Protein AF-A0A323TJA7-F1 (afdb_monomer_lite)

Secondary structure (DSSP, 8-state):
-HHHHHHHHHHHHHHHHHHHH-HHHHHH-HHHHHHHHHHHHHHHHHHHHTTT--HHHHHHHHHHHHHHHHHHHHHH-GGGHHHHHHHHHHHHHHHHHHHHHHH--

Structure (mmCIF, N/CA/C/O backbone):
data_AF-A0A323TJA7-F1
#
_entry.id   AF-A0A323TJA7-F1
#
loop_
_atom_site.group_PDB
_atom_site.id
_atom_site.type_symbol
_atom_site.label_atom_id
_atom_site.label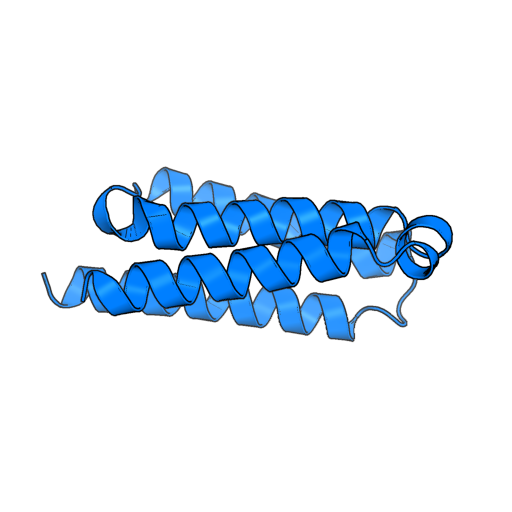_alt_id
_atom_site.label_comp_id
_atom_site.label_asym_id
_atom_site.label_entity_id
_atom_site.label_seq_id
_atom_site.pdbx_PDB_ins_code
_atom_site.Cartn_x
_atom_site.Cartn_y
_atom_site.Cartn_z
_atom_site.occupancy
_atom_site.B_iso_or_equiv
_atom_site.auth_seq_id
_atom_site.auth_comp_id
_atom_site.auth_asym_id
_atom_site.auth_atom_id
_atom_site.pdbx_PDB_model_num
ATOM 1 N N . MET A 1 1 ? -7.241 11.406 20.318 1.00 59.62 1 MET A N 1
ATOM 2 C CA . MET A 1 1 ? -7.707 10.266 19.504 1.00 59.62 1 MET A CA 1
ATOM 3 C C . MET A 1 1 ? -8.406 10.666 18.195 1.00 59.62 1 MET A C 1
ATOM 5 O O . MET A 1 1 ? -7.904 10.288 17.148 1.00 59.62 1 MET A O 1
ATOM 9 N N . GLU A 1 2 ? -9.508 11.440 18.173 1.00 68.12 2 GLU A N 1
ATOM 10 C CA . GLU A 1 2 ? -10.143 11.827 16.883 1.00 68.12 2 GLU A CA 1
ATOM 11 C C . GLU A 1 2 ? -9.315 12.819 16.048 1.00 68.12 2 GLU A C 1
ATOM 13 O O . GLU A 1 2 ? -9.176 12.634 14.842 1.00 68.12 2 GLU A O 1
ATOM 18 N N . LYS A 1 3 ? -8.707 13.837 16.673 1.00 73.56 3 LYS A N 1
ATOM 19 C CA . LYS A 1 3 ? -7.858 14.814 15.964 1.00 73.56 3 LYS A CA 1
ATOM 20 C C . LYS A 1 3 ? -6.629 14.164 15.309 1.00 73.56 3 LYS A C 1
ATOM 22 O O . LYS A 1 3 ? -6.317 14.470 14.167 1.00 73.56 3 LYS A O 1
ATOM 27 N N . GLU A 1 4 ? -5.972 13.230 15.998 1.00 74.00 4 GLU A N 1
ATOM 28 C CA . GLU A 1 4 ? -4.789 12.512 15.487 1.00 74.00 4 GLU A CA 1
ATOM 29 C C . GLU A 1 4 ? -5.129 11.623 14.285 1.00 74.00 4 GLU A C 1
ATOM 31 O O . GLU A 1 4 ? -4.367 11.569 13.323 1.00 74.00 4 GLU A O 1
ATOM 36 N N . LYS A 1 5 ? -6.306 10.981 14.301 1.00 72.44 5 LYS A N 1
ATOM 37 C CA . LYS A 1 5 ? -6.824 10.203 13.167 1.00 72.44 5 LYS A CA 1
ATOM 38 C C . LYS A 1 5 ? -6.986 11.078 11.923 1.00 72.44 5 LYS A C 1
ATOM 40 O O . LYS A 1 5 ? -6.517 10.702 10.854 1.00 72.44 5 LYS A O 1
ATOM 45 N N . TRP A 1 6 ? -7.604 12.251 12.058 1.00 74.19 6 TRP A N 1
ATOM 46 C CA . TRP A 1 6 ? -7.782 13.175 10.934 1.00 74.19 6 TRP A CA 1
ATOM 47 C C . TRP A 1 6 ? -6.461 13.745 10.416 1.00 74.19 6 TRP A C 1
ATOM 49 O O . TRP A 1 6 ? -6.302 13.884 9.207 1.00 74.19 6 TRP A O 1
ATOM 59 N N . ILE A 1 7 ? -5.491 13.997 11.301 1.00 77.31 7 ILE A N 1
ATOM 60 C CA . ILE A 1 7 ? -4.133 14.398 10.909 1.00 77.31 7 ILE A CA 1
ATOM 61 C C . ILE A 1 7 ? -3.460 13.286 10.092 1.00 77.31 7 ILE A C 1
ATOM 63 O O . ILE A 1 7 ? -2.923 13.559 9.022 1.00 77.31 7 ILE A O 1
ATOM 67 N N . MET A 1 8 ? -3.535 12.027 10.535 1.00 74.38 8 MET A N 1
ATOM 68 C CA . MET A 1 8 ? -2.966 10.897 9.788 1.00 74.38 8 MET A CA 1
ATOM 69 C C . MET A 1 8 ? -3.644 10.692 8.430 1.00 74.38 8 MET A C 1
ATOM 71 O O . MET A 1 8 ? -2.958 10.473 7.432 1.00 74.38 8 MET A O 1
ATOM 75 N N . VAL A 1 9 ? -4.973 10.816 8.365 1.00 77.81 9 VAL A N 1
ATOM 76 C CA . VAL A 1 9 ? -5.717 10.763 7.098 1.00 77.81 9 VAL A CA 1
ATOM 77 C C . VAL A 1 9 ? -5.269 11.890 6.167 1.00 77.81 9 VAL A C 1
ATOM 79 O O . VAL A 1 9 ? -4.967 11.615 5.010 1.00 77.81 9 VAL A O 1
ATOM 82 N N . ALA A 1 10 ? -5.145 13.124 6.662 1.00 73.62 10 ALA A N 1
ATOM 83 C CA . ALA A 1 10 ? -4.708 14.272 5.868 1.00 73.62 10 ALA A CA 1
ATOM 84 C C . ALA A 1 10 ? -3.275 14.111 5.330 1.00 73.62 10 ALA A C 1
ATOM 86 O O . ALA A 1 10 ? -3.036 14.364 4.151 1.00 73.62 10 ALA A O 1
ATOM 87 N N . ILE A 1 11 ? -2.339 13.632 6.158 1.00 77.94 11 ILE A N 1
ATOM 88 C CA . ILE A 1 11 ? -0.957 13.347 5.736 1.00 77.94 11 ILE A CA 1
ATOM 89 C C . ILE A 1 11 ? -0.944 12.256 4.662 1.00 77.94 11 ILE A C 1
ATOM 91 O O . ILE A 1 11 ? -0.301 12.413 3.625 1.00 77.94 11 ILE A O 1
ATOM 95 N N . THR A 1 12 ? -1.691 11.170 4.883 1.00 73.50 12 THR A N 1
ATOM 96 C CA . THR A 1 12 ? -1.768 10.057 3.929 1.00 73.50 12 THR A CA 1
ATOM 97 C C . THR A 1 12 ? -2.343 10.541 2.603 1.00 73.50 12 THR A C 1
ATOM 99 O O . THR A 1 12 ? -1.757 10.276 1.562 1.00 73.50 12 THR A O 1
ATOM 102 N N . MET A 1 13 ? -3.432 11.314 2.638 1.00 72.69 13 MET A N 1
ATOM 103 C CA . MET A 1 13 ? -4.093 11.897 1.469 1.00 72.69 13 MET A CA 1
ATOM 104 C C . MET A 1 13 ? -3.180 12.859 0.696 1.00 72.69 13 MET A C 1
ATOM 106 O O . MET A 1 13 ? -3.134 12.799 -0.531 1.00 72.69 13 MET A O 1
ATOM 110 N N . GLY A 1 14 ? -2.396 13.681 1.401 1.00 73.62 14 GLY A N 1
ATOM 111 C CA . GLY A 1 14 ? -1.375 14.540 0.798 1.00 73.62 14 GLY A CA 1
ATOM 112 C C . GLY A 1 14 ? -0.281 13.747 0.079 1.00 73.62 14 GLY A C 1
ATOM 113 O O . GLY A 1 14 ? 0.090 14.096 -1.039 1.00 73.62 14 GLY A O 1
ATOM 114 N N . LEU A 1 15 ? 0.173 12.634 0.665 1.00 71.19 15 LEU A N 1
ATOM 115 C CA . LEU A 1 15 ? 1.111 11.709 0.020 1.00 71.19 15 LEU A CA 1
ATOM 116 C C . LEU A 1 15 ? 0.508 11.054 -1.232 1.00 71.19 15 LEU A C 1
ATOM 118 O O . LEU A 1 15 ? 1.189 10.975 -2.249 1.00 71.19 15 LEU A O 1
ATOM 122 N N . VAL A 1 16 ? -0.767 10.641 -1.202 1.00 68.00 16 VAL A N 1
ATOM 123 C CA . VAL A 1 16 ? -1.447 10.080 -2.391 1.00 68.00 16 VAL A CA 1
ATOM 124 C C . VAL A 1 16 ? -1.509 11.097 -3.516 1.00 68.00 16 VAL A C 1
ATOM 126 O O . VAL A 1 16 ? -1.219 10.759 -4.656 1.00 68.00 16 VAL A O 1
ATOM 129 N N . LEU A 1 17 ? -1.891 12.336 -3.201 1.00 69.44 17 LEU A N 1
ATOM 130 C CA . LEU A 1 17 ? -1.990 13.410 -4.184 1.00 69.44 17 LEU A CA 1
ATOM 131 C C . LEU A 1 17 ? -0.616 13.733 -4.771 1.00 69.44 17 LEU A C 1
ATOM 133 O O . LEU A 1 17 ? -0.478 13.824 -5.984 1.00 69.44 17 LEU A O 1
ATOM 137 N N . TYR A 1 18 ? 0.414 13.837 -3.934 1.00 71.94 18 TYR A N 1
ATOM 138 C CA . TYR A 1 18 ? 1.776 14.054 -4.410 1.00 71.94 18 TYR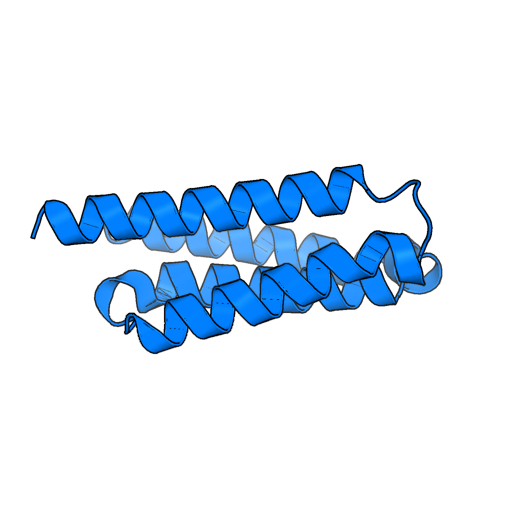 A CA 1
ATOM 139 C C . TYR A 1 18 ? 2.226 12.958 -5.386 1.00 71.94 18 TYR A C 1
ATOM 141 O O . TYR A 1 18 ? 2.733 13.263 -6.463 1.00 71.94 18 TYR A O 1
ATOM 149 N N . LEU A 1 19 ? 1.968 11.691 -5.050 1.00 67.19 19 LEU A N 1
ATOM 150 C CA . LEU A 1 19 ? 2.266 10.569 -5.937 1.00 67.19 19 LEU A CA 1
ATOM 151 C C . LEU A 1 19 ? 1.441 10.660 -7.228 1.00 67.19 19 LEU A C 1
ATOM 153 O O . LEU A 1 19 ? 2.031 10.634 -8.303 1.00 67.19 19 LEU A O 1
ATOM 157 N N . ALA A 1 20 ? 0.119 10.868 -7.128 1.00 63.84 20 ALA A N 1
ATOM 158 C CA . ALA A 1 20 ? -0.830 11.034 -8.241 1.00 63.84 20 ALA A CA 1
ATOM 159 C C . ALA A 1 20 ? -0.385 12.080 -9.275 1.00 63.84 20 ALA A C 1
ATOM 161 O O . ALA A 1 20 ? -0.529 11.858 -10.475 1.00 63.84 20 ALA A O 1
ATOM 162 N N . PHE A 1 21 ? 0.166 13.201 -8.808 1.00 65.50 21 PHE A N 1
ATOM 163 C CA . PHE A 1 21 ? 0.580 14.322 -9.651 1.00 65.50 21 PHE A CA 1
ATOM 164 C C . PHE A 1 21 ? 2.065 14.295 -10.048 1.00 65.50 21 PHE A C 1
ATOM 166 O O . PHE A 1 21 ? 2.505 15.174 -10.791 1.00 65.50 21 PHE A O 1
ATOM 173 N N . SER A 1 22 ? 2.836 13.284 -9.630 1.00 68.12 22 SER A N 1
ATOM 174 C CA . SER A 1 22 ? 4.204 13.069 -10.118 1.00 68.12 22 SER A CA 1
ATOM 175 C C . SER A 1 22 ? 4.184 12.492 -11.546 1.00 68.12 22 SER A C 1
ATOM 177 O O . SER A 1 22 ? 4.345 11.299 -11.791 1.00 68.12 22 SER A O 1
ATOM 179 N N . PHE A 1 23 ? 3.924 13.369 -12.518 1.00 56.53 23 PHE A N 1
ATOM 180 C CA . PHE A 1 23 ? 3.686 13.033 -13.930 1.00 56.53 23 PHE A CA 1
ATOM 181 C C . PHE A 1 23 ? 4.850 12.284 -14.609 1.00 56.53 23 PHE A C 1
ATOM 183 O O . PHE A 1 23 ? 4.643 11.562 -15.580 1.00 56.53 23 PHE A O 1
ATOM 190 N N . GLU A 1 24 ? 6.074 12.435 -14.102 1.00 60.91 24 GLU A N 1
ATOM 191 C CA . GLU A 1 24 ? 7.250 11.718 -14.615 1.00 60.91 24 GLU A CA 1
ATOM 192 C C . GLU A 1 24 ? 7.260 10.240 -14.201 1.00 60.91 24 GLU A C 1
ATOM 194 O O . GLU A 1 24 ? 7.588 9.369 -15.008 1.00 60.91 24 GLU A O 1
ATOM 199 N N . LEU A 1 25 ? 6.832 9.933 -12.972 1.00 62.16 25 LEU A N 1
ATOM 200 C CA . LEU A 1 25 ? 6.768 8.560 -12.466 1.00 62.16 25 LEU A CA 1
ATOM 201 C C . LEU A 1 25 ? 5.672 7.746 -13.159 1.00 62.16 25 LEU A C 1
ATOM 203 O O . LEU A 1 25 ? 5.864 6.557 -13.391 1.00 62.16 25 LEU A O 1
ATOM 207 N N . SER A 1 26 ? 4.551 8.369 -13.534 1.00 66.44 26 SER A N 1
ATOM 208 C CA . SER A 1 26 ? 3.430 7.660 -14.165 1.00 66.44 26 SER A CA 1
ATOM 209 C C . SER A 1 26 ? 3.740 7.160 -15.581 1.00 66.44 26 SER A C 1
ATOM 211 O O . SER A 1 26 ? 3.239 6.108 -15.973 1.00 66.44 26 SER A O 1
ATOM 213 N N . HIS A 1 27 ? 4.581 7.872 -16.338 1.00 77.12 27 HIS A N 1
ATOM 214 C CA . HIS A 1 27 ? 4.998 7.451 -17.678 1.00 77.12 27 HIS A CA 1
ATOM 215 C C . HIS A 1 27 ? 6.110 6.402 -17.657 1.00 77.12 27 HIS A C 1
ATOM 217 O O . HIS A 1 27 ? 6.123 5.515 -18.509 1.00 77.12 27 HIS A O 1
ATOM 223 N N . GLN A 1 28 ? 7.042 6.508 -16.707 1.00 84.44 28 GLN A N 1
ATOM 224 C CA . GLN A 1 28 ? 8.169 5.583 -16.603 1.00 84.44 28 GLN A CA 1
ATOM 225 C C . GLN A 1 28 ? 7.789 4.277 -15.888 1.00 84.44 28 GLN A C 1
ATOM 227 O O . GLN A 1 28 ? 8.313 3.222 -16.239 1.00 84.44 28 GLN A O 1
ATOM 232 N N . TYR A 1 29 ? 6.870 4.352 -14.918 1.00 87.50 29 TYR A N 1
ATOM 233 C CA . TYR A 1 29 ? 6.481 3.254 -14.032 1.00 87.50 29 TYR A CA 1
ATOM 234 C C . TYR A 1 29 ? 4.945 3.204 -13.810 1.00 87.50 29 TYR A C 1
ATOM 236 O O . TYR A 1 29 ? 4.446 3.472 -12.707 1.00 87.50 29 TYR A O 1
ATOM 244 N N . PRO A 1 30 ? 4.149 2.905 -14.857 1.00 88.69 30 PRO A N 1
ATOM 245 C CA . PRO A 1 30 ? 2.682 2.920 -14.793 1.00 88.69 30 PRO A CA 1
ATOM 246 C C . PRO A 1 30 ? 2.072 1.885 -13.825 1.00 88.69 30 PRO A C 1
ATOM 248 O O . PRO A 1 30 ? 1.013 2.125 -13.231 1.00 88.69 30 PRO A O 1
ATOM 251 N N . TYR A 1 31 ? 2.716 0.732 -13.639 1.00 90.06 31 TYR A N 1
ATOM 252 C CA . TYR A 1 31 ? 2.288 -0.300 -12.699 1.00 90.06 31 TYR A CA 1
ATOM 253 C C . TYR A 1 31 ? 2.576 0.119 -11.255 1.00 90.06 31 TYR A C 1
ATOM 255 O O . TYR A 1 31 ? 1.654 0.085 -10.440 1.00 90.06 31 TYR A O 1
ATOM 263 N N . LEU A 1 32 ? 3.788 0.598 -10.937 1.00 89.44 32 LEU A N 1
ATOM 264 C CA . LEU A 1 32 ? 4.103 1.187 -9.626 1.00 89.44 32 LEU A CA 1
ATOM 265 C C . LEU A 1 32 ? 3.085 2.262 -9.260 1.00 89.44 32 LEU A C 1
ATOM 267 O O . LEU A 1 32 ? 2.560 2.261 -8.149 1.00 89.44 32 LEU A O 1
ATOM 271 N N . MET A 1 33 ? 2.761 3.137 -10.207 1.00 87.81 33 MET A N 1
ATOM 272 C CA . MET A 1 33 ? 1.796 4.206 -10.004 1.00 87.81 33 MET A CA 1
ATOM 273 C C . MET A 1 33 ? 0.415 3.676 -9.594 1.00 87.81 33 MET A C 1
ATOM 275 O O . MET A 1 33 ? -0.180 4.128 -8.613 1.00 87.81 33 MET A O 1
ATOM 279 N N . THR A 1 34 ? -0.073 2.664 -10.309 1.00 88.88 34 THR A N 1
ATOM 280 C CA . THR A 1 34 ? -1.348 1.999 -10.013 1.00 88.88 34 THR A CA 1
ATOM 281 C C . THR A 1 34 ? -1.326 1.339 -8.633 1.00 88.88 34 THR A C 1
ATOM 283 O O . THR A 1 34 ? -2.261 1.500 -7.844 1.00 88.88 34 THR A O 1
ATOM 286 N N . VAL A 1 35 ? -0.242 0.625 -8.319 1.00 90.56 35 VAL A N 1
ATOM 287 C CA . VAL A 1 35 ? -0.053 -0.048 -7.030 1.00 90.56 35 VAL A CA 1
ATOM 288 C C . VAL A 1 35 ? -0.029 0.962 -5.886 1.00 90.56 35 VAL A C 1
ATOM 290 O O . VAL A 1 35 ? -0.710 0.750 -4.884 1.00 90.56 35 VAL A O 1
ATOM 293 N N . LEU A 1 36 ? 0.678 2.082 -6.042 1.00 87.62 36 LEU A N 1
ATOM 294 C CA . LEU A 1 36 ? 0.729 3.151 -5.048 1.00 87.62 36 LEU A CA 1
ATOM 295 C C . LEU A 1 36 ? -0.650 3.754 -4.799 1.00 87.62 36 LEU A C 1
ATOM 297 O O . LEU A 1 36 ? -1.035 3.890 -3.643 1.00 87.62 36 LEU A O 1
ATOM 301 N N . ILE A 1 37 ? -1.426 4.044 -5.846 1.00 86.12 37 ILE A N 1
ATOM 302 C CA . ILE A 1 37 ? -2.785 4.581 -5.701 1.00 86.12 37 ILE A CA 1
ATOM 303 C C . ILE A 1 37 ? -3.670 3.612 -4.905 1.00 86.12 37 ILE A C 1
ATOM 305 O O . ILE A 1 37 ? -4.281 4.011 -3.911 1.00 86.12 37 ILE A O 1
ATOM 309 N N . ILE A 1 38 ? -3.718 2.332 -5.291 1.00 89.56 38 ILE A N 1
ATOM 310 C CA . ILE A 1 38 ? -4.537 1.314 -4.606 1.00 89.56 38 ILE A CA 1
ATOM 311 C C . ILE A 1 38 ? -4.097 1.149 -3.145 1.00 89.56 38 ILE A C 1
ATOM 313 O O . ILE A 1 38 ? -4.934 1.081 -2.235 1.00 89.56 38 ILE A O 1
ATOM 317 N N . PHE A 1 39 ? -2.787 1.125 -2.912 1.00 89.81 39 PHE A N 1
ATOM 318 C CA . PHE A 1 39 ? -2.195 1.000 -1.588 1.00 89.81 39 PHE A CA 1
ATOM 319 C C . PHE A 1 39 ? -2.555 2.167 -0.679 1.00 89.81 39 PHE A C 1
ATOM 321 O O . PHE A 1 39 ? -3.031 1.992 0.444 1.00 89.81 39 PHE A O 1
ATOM 328 N N . SER A 1 40 ? -2.399 3.371 -1.203 1.00 86.06 40 SER A N 1
ATOM 329 C CA . SER A 1 40 ? -2.764 4.617 -0.563 1.00 86.06 40 SER A CA 1
ATOM 330 C C . SER A 1 40 ? -4.251 4.687 -0.204 1.00 86.06 40 SER A C 1
ATOM 332 O O . SER A 1 40 ? -4.591 5.018 0.932 1.00 86.06 40 SER A O 1
ATOM 334 N N . PHE A 1 41 ? -5.151 4.318 -1.122 1.00 85.25 41 PHE A N 1
ATOM 335 C CA . PHE A 1 41 ? -6.587 4.242 -0.831 1.00 85.25 41 PHE A CA 1
ATOM 336 C C . PHE A 1 41 ? -6.906 3.208 0.253 1.00 85.25 41 PHE A C 1
ATOM 338 O O . PHE A 1 41 ? -7.738 3.464 1.130 1.00 85.25 41 PHE A O 1
ATOM 345 N N . SER A 1 42 ? -6.225 2.061 0.229 1.00 88.00 42 SER A N 1
ATOM 346 C CA . SER A 1 42 ? -6.365 1.021 1.252 1.00 88.00 42 SER A CA 1
ATOM 347 C C . SER A 1 42 ? -5.929 1.526 2.632 1.00 88.00 42 SER A C 1
ATOM 349 O O . SER A 1 42 ? -6.628 1.295 3.617 1.00 88.00 42 SER A O 1
ATOM 351 N N . LEU A 1 43 ? -4.824 2.274 2.701 1.00 85.56 43 LEU A N 1
ATOM 352 C CA . LEU A 1 43 ? -4.317 2.919 3.916 1.00 85.56 43 LEU A CA 1
ATOM 353 C C . LEU A 1 43 ? -5.275 3.980 4.469 1.00 85.56 43 LEU A C 1
ATOM 355 O O . LEU A 1 43 ? -5.573 3.978 5.663 1.00 85.56 43 LEU A O 1
ATOM 359 N N . ILE A 1 44 ? -5.791 4.866 3.613 1.00 85.12 44 ILE A N 1
ATOM 360 C CA . ILE A 1 44 ? -6.776 5.880 4.019 1.00 85.12 44 ILE A CA 1
ATOM 361 C C . ILE A 1 44 ? -8.019 5.197 4.583 1.00 85.12 44 ILE A C 1
ATOM 363 O O . ILE A 1 44 ? -8.474 5.549 5.670 1.00 85.12 44 ILE A O 1
ATOM 367 N N . SER A 1 45 ? -8.534 4.192 3.872 1.00 83.94 45 SER A N 1
ATOM 368 C CA . SER A 1 45 ? -9.697 3.417 4.309 1.00 83.94 45 SER A CA 1
ATOM 369 C C . SER A 1 45 ? -9.429 2.728 5.645 1.00 83.94 45 SER A C 1
ATOM 371 O O . SER A 1 45 ? -10.280 2.749 6.533 1.00 83.94 45 SER A O 1
ATOM 373 N N . PHE A 1 46 ? -8.223 2.182 5.828 1.00 85.56 46 PHE A N 1
ATOM 374 C CA . PHE A 1 46 ? -7.803 1.593 7.091 1.00 85.56 46 PHE A CA 1
ATOM 375 C C . PHE A 1 46 ? -7.883 2.599 8.243 1.00 85.56 46 PHE A C 1
ATOM 377 O O . PHE A 1 46 ? -8.578 2.338 9.221 1.00 85.56 46 PHE A O 1
ATOM 384 N N . PHE A 1 47 ? -7.238 3.762 8.131 1.00 83.62 47 PHE A N 1
ATOM 385 C CA . PHE A 1 47 ? -7.269 4.763 9.199 1.00 83.62 47 PHE A CA 1
ATOM 386 C C . PHE A 1 47 ? -8.669 5.339 9.423 1.00 83.62 47 PHE A C 1
ATOM 388 O O . PHE A 1 47 ? -9.077 5.523 10.570 1.00 83.62 47 PHE A O 1
ATOM 395 N N . ALA A 1 48 ? -9.429 5.583 8.352 1.00 83.31 48 ALA A N 1
ATOM 396 C CA . ALA A 1 48 ? -10.785 6.115 8.422 1.00 83.31 48 ALA A CA 1
ATOM 397 C C . ALA A 1 48 ? -11.749 5.161 9.145 1.00 83.31 48 ALA A C 1
ATOM 399 O O . ALA A 1 48 ? -12.557 5.621 9.953 1.00 83.31 48 ALA A O 1
ATOM 400 N N . PHE A 1 49 ? -11.619 3.850 8.938 1.00 83.25 49 PHE A N 1
ATOM 401 C CA . PHE A 1 49 ? -12.574 2.852 9.431 1.00 83.25 49 PHE A CA 1
ATOM 402 C C . PHE A 1 49 ? -11.965 1.833 10.403 1.00 83.25 49 PHE A C 1
ATOM 404 O O . PHE A 1 49 ? -12.576 0.805 10.673 1.00 83.25 49 PHE A O 1
ATOM 411 N N . MET A 1 50 ? -10.794 2.102 10.996 1.00 79.44 50 MET A N 1
ATOM 412 C CA . MET A 1 50 ? -10.055 1.130 11.827 1.00 79.44 50 MET A CA 1
ATOM 413 C C . MET A 1 50 ? -10.878 0.453 12.938 1.00 79.44 50 MET A C 1
ATOM 415 O O . MET A 1 50 ? -10.600 -0.690 13.292 1.00 79.44 50 MET A O 1
ATOM 419 N N . ARG A 1 51 ? -11.895 1.137 13.480 1.00 78.00 51 ARG A N 1
ATOM 420 C CA . ARG A 1 51 ? -12.798 0.607 14.518 1.00 78.00 51 ARG A CA 1
ATOM 421 C C . ARG A 1 51 ? -13.860 -0.354 13.978 1.00 78.00 51 ARG A C 1
ATOM 423 O O . ARG A 1 51 ? -14.307 -1.231 14.705 1.00 78.00 51 ARG A O 1
ATOM 430 N N . GLU A 1 52 ? -14.244 -0.194 12.719 1.00 81.56 52 GLU A N 1
ATOM 431 C CA . GLU A 1 52 ? -15.343 -0.911 12.060 1.00 81.56 52 GLU A CA 1
ATOM 432 C C . GLU A 1 52 ? -14.828 -2.019 11.124 1.00 81.56 52 GLU A C 1
ATOM 434 O O . GLU A 1 52 ? -15.596 -2.834 10.611 1.00 81.56 52 GLU A O 1
ATOM 439 N N . ILE A 1 53 ? -13.509 -2.093 10.912 1.00 80.50 53 ILE A N 1
ATOM 440 C CA . ILE A 1 53 ? -12.894 -3.062 10.006 1.00 80.50 53 ILE A CA 1
ATOM 441 C C . ILE A 1 53 ? -12.985 -4.493 10.554 1.00 80.50 53 ILE A C 1
ATOM 443 O O . ILE A 1 53 ? -12.395 -4.882 11.575 1.00 80.50 53 ILE A O 1
ATOM 447 N N . SER A 1 54 ? -13.687 -5.331 9.789 1.00 85.00 54 SER A N 1
ATOM 448 C CA . SER A 1 54 ? -13.755 -6.769 10.027 1.00 85.00 54 SER A CA 1
ATOM 449 C C . SER A 1 54 ? -12.401 -7.443 9.770 1.00 85.00 54 SER A C 1
ATOM 451 O O . SER A 1 54 ? -11.599 -7.006 8.941 1.00 85.00 54 SER A O 1
ATOM 453 N N . ARG A 1 55 ? -12.145 -8.572 10.451 1.00 82.81 55 ARG A N 1
ATOM 454 C CA . ARG A 1 55 ? -10.938 -9.387 10.196 1.00 82.81 55 ARG A CA 1
ATOM 455 C C . ARG A 1 55 ? -10.864 -9.855 8.735 1.00 82.81 55 ARG A C 1
ATOM 457 O O . ARG A 1 55 ? -9.774 -9.919 8.181 1.00 82.81 55 ARG A O 1
ATOM 464 N N . SER A 1 56 ? -12.012 -10.140 8.110 1.00 87.12 56 SER A N 1
ATOM 465 C CA . SER A 1 56 ? -12.074 -10.562 6.704 1.00 87.12 56 SER A CA 1
ATOM 466 C C . SER A 1 56 ? -11.642 -9.447 5.752 1.00 87.12 56 SER A C 1
ATOM 468 O O . SER A 1 56 ? -10.864 -9.708 4.838 1.00 87.12 56 SER A O 1
ATOM 470 N N . TRP A 1 57 ? -12.089 -8.207 5.985 1.00 88.19 57 TRP A N 1
ATOM 471 C CA . TRP A 1 57 ? -11.660 -7.062 5.179 1.00 88.19 57 TRP A CA 1
ATOM 472 C C . TRP A 1 57 ? -10.150 -6.846 5.290 1.00 88.19 57 TRP A C 1
ATOM 474 O O . TRP A 1 57 ? -9.482 -6.706 4.272 1.00 88.19 57 TRP A O 1
ATOM 484 N N . LEU A 1 58 ? -9.601 -6.921 6.508 1.00 86.88 58 LEU A N 1
ATOM 485 C CA . LEU A 1 58 ? -8.163 -6.770 6.733 1.00 86.88 58 LEU A CA 1
ATOM 486 C C . LEU A 1 58 ? -7.342 -7.846 6.013 1.00 86.88 58 LEU A C 1
ATOM 488 O O . LEU A 1 58 ? -6.365 -7.519 5.349 1.00 86.88 58 LEU A O 1
ATOM 492 N N . LEU A 1 59 ? -7.754 -9.115 6.100 1.00 88.88 59 LEU A N 1
ATOM 493 C CA . LEU A 1 59 ? -7.060 -10.216 5.429 1.00 88.88 59 LEU A CA 1
ATOM 494 C C . LEU A 1 59 ? -7.101 -10.055 3.903 1.00 88.88 59 LEU A C 1
ATOM 496 O O . LEU A 1 59 ? -6.075 -10.176 3.240 1.00 88.88 59 LEU A O 1
ATOM 500 N N . LYS A 1 60 ? -8.275 -9.736 3.343 1.00 90.38 60 LYS A N 1
ATOM 501 C CA . LYS A 1 60 ? -8.436 -9.501 1.901 1.00 90.38 60 LYS A CA 1
ATOM 502 C C . LYS A 1 60 ? -7.602 -8.306 1.441 1.00 90.38 60 LYS A C 1
ATOM 504 O O . LYS A 1 60 ? -6.892 -8.417 0.448 1.00 90.38 60 LYS A O 1
ATOM 509 N N . GLY A 1 61 ? -7.639 -7.199 2.183 1.00 89.88 61 GLY A N 1
ATOM 510 C CA . GLY A 1 61 ? -6.841 -6.008 1.904 1.00 89.88 61 GLY A CA 1
ATOM 511 C C . GLY A 1 61 ? -5.341 -6.294 1.955 1.00 89.88 61 GLY A C 1
ATOM 512 O O . GLY A 1 61 ? -4.618 -5.876 1.056 1.00 89.88 61 GLY A O 1
ATOM 513 N N . PHE A 1 62 ? -4.883 -7.059 2.948 1.00 91.38 62 PHE A N 1
ATOM 514 C CA . PHE A 1 62 ? -3.488 -7.480 3.060 1.00 91.38 62 PHE A CA 1
ATOM 515 C C . PHE A 1 62 ? -3.059 -8.345 1.872 1.00 91.38 62 PHE A C 1
ATOM 517 O O . PHE A 1 62 ? -2.025 -8.074 1.272 1.00 91.38 62 PHE A O 1
ATOM 524 N N . ILE A 1 63 ? -3.860 -9.348 1.496 1.00 94.12 63 ILE A N 1
ATOM 525 C CA . ILE A 1 63 ? -3.556 -10.232 0.362 1.00 94.12 63 ILE A CA 1
ATOM 526 C C . ILE A 1 63 ? -3.491 -9.430 -0.939 1.00 94.12 63 ILE A C 1
ATOM 528 O O . ILE A 1 63 ? -2.516 -9.550 -1.671 1.00 94.12 63 ILE A O 1
ATOM 532 N N . VAL A 1 64 ? -4.489 -8.586 -1.218 1.00 94.69 64 VAL A N 1
ATOM 533 C CA . VAL A 1 64 ? -4.533 -7.796 -2.458 1.00 94.69 64 VAL A CA 1
ATOM 534 C C . VAL A 1 64 ? -3.339 -6.847 -2.542 1.00 94.69 64 VAL A C 1
ATOM 536 O O . VAL A 1 64 ? -2.604 -6.881 -3.524 1.00 94.69 64 VAL A O 1
ATOM 539 N N . ASN A 1 65 ? -3.096 -6.044 -1.503 1.00 93.88 65 ASN A N 1
ATOM 540 C CA . ASN A 1 65 ? -1.976 -5.101 -1.499 1.00 93.88 65 ASN A CA 1
ATOM 541 C C . ASN A 1 65 ? -0.615 -5.813 -1.496 1.00 93.88 65 ASN A C 1
ATOM 543 O O . ASN A 1 65 ? 0.313 -5.359 -2.159 1.00 93.88 65 ASN A O 1
ATOM 547 N N . GLY A 1 66 ? -0.501 -6.941 -0.793 1.00 94.38 66 GLY A N 1
ATOM 548 C CA . GLY A 1 66 ? 0.714 -7.749 -0.751 1.00 94.38 66 GLY A CA 1
ATOM 549 C C . GLY A 1 66 ? 1.049 -8.362 -2.109 1.00 94.38 66 GLY A C 1
ATOM 550 O O . GLY A 1 66 ? 2.185 -8.248 -2.556 1.00 94.38 66 GLY A O 1
ATOM 551 N N . VAL A 1 67 ? 0.064 -8.948 -2.797 1.00 96.56 67 VAL A N 1
ATOM 552 C CA . VAL A 1 67 ? 0.245 -9.502 -4.149 1.00 96.56 67 VAL A CA 1
ATOM 553 C C . VAL A 1 67 ? 0.619 -8.400 -5.137 1.00 96.56 67 VAL A C 1
ATOM 555 O O . VAL A 1 67 ? 1.588 -8.551 -5.876 1.00 96.56 67 VAL A O 1
ATOM 558 N N . LEU A 1 68 ? -0.095 -7.270 -5.120 1.00 95.00 68 LEU A N 1
ATOM 559 C CA . LEU A 1 68 ? 0.197 -6.137 -6.000 1.00 95.00 68 LEU A CA 1
ATOM 560 C C . LEU A 1 68 ? 1.626 -5.614 -5.813 1.00 95.00 68 LEU A C 1
ATOM 562 O O . LEU A 1 68 ? 2.325 -5.406 -6.806 1.00 95.00 68 LEU A O 1
ATOM 566 N N . ALA A 1 69 ? 2.070 -5.466 -4.561 1.00 93.94 69 ALA A N 1
ATOM 567 C CA . ALA A 1 69 ? 3.436 -5.070 -4.238 1.00 93.94 69 ALA A CA 1
ATOM 568 C C . ALA A 1 69 ? 4.459 -6.123 -4.693 1.00 93.94 69 ALA A C 1
ATOM 570 O O . ALA A 1 69 ? 5.445 -5.772 -5.328 1.00 93.94 69 ALA A O 1
ATOM 571 N N . MET A 1 70 ? 4.227 -7.415 -4.431 1.00 95.44 70 MET A N 1
ATOM 572 C CA . MET A 1 70 ? 5.154 -8.486 -4.830 1.00 95.44 70 MET A CA 1
ATOM 573 C C . MET A 1 70 ? 5.354 -8.581 -6.342 1.00 95.44 70 MET A C 1
ATOM 575 O O . MET A 1 70 ? 6.433 -8.962 -6.783 1.00 95.44 70 MET A O 1
ATOM 579 N N . LEU A 1 71 ? 4.336 -8.240 -7.131 1.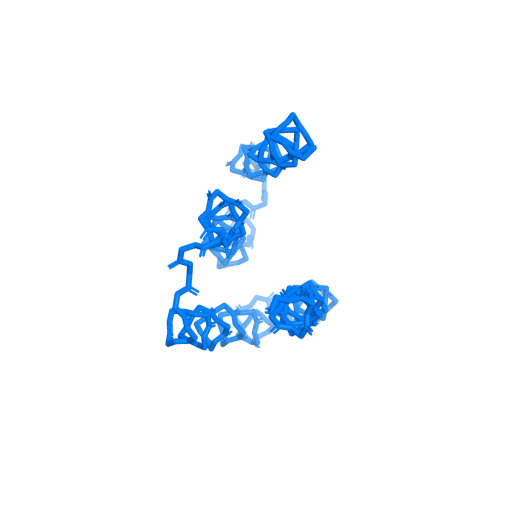00 95.56 71 LEU A N 1
ATOM 580 C CA . LEU A 1 71 ? 4.389 -8.271 -8.594 1.00 95.56 71 LEU A CA 1
ATOM 581 C C . LEU A 1 71 ? 5.181 -7.104 -9.205 1.00 95.56 71 LEU A C 1
ATOM 583 O O . LEU A 1 71 ? 5.604 -7.175 -10.355 1.00 95.56 71 LEU A O 1
ATOM 587 N N . LEU A 1 72 ? 5.425 -6.045 -8.441 1.00 93.31 72 LEU A N 1
ATOM 588 C CA . LEU A 1 72 ? 6.069 -4.815 -8.896 1.00 93.31 72 LEU A CA 1
ATOM 589 C C . LEU A 1 72 ? 7.469 -5.023 -9.516 1.00 93.31 72 LEU A C 1
ATOM 591 O O . LEU A 1 72 ? 7.672 -4.583 -10.648 1.00 93.31 72 LEU A O 1
ATOM 595 N N . PRO A 1 73 ? 8.412 -5.759 -8.890 1.00 93.25 73 PRO A N 1
ATOM 596 C CA . PRO A 1 73 ? 9.718 -6.026 -9.493 1.00 93.25 73 PRO A CA 1
ATOM 597 C C . PRO A 1 73 ? 9.643 -6.933 -10.728 1.00 93.25 73 PRO A C 1
ATOM 599 O O . PRO A 1 73 ? 10.560 -6.910 -11.548 1.00 93.25 73 PRO A O 1
ATOM 602 N N . PHE A 1 74 ? 8.570 -7.717 -10.882 1.00 94.81 74 PHE A N 1
ATOM 603 C CA . PHE A 1 74 ? 8.370 -8.563 -12.060 1.00 94.81 74 PHE A CA 1
ATOM 604 C C . PHE A 1 74 ? 7.908 -7.756 -13.276 1.00 94.81 74 PHE A C 1
ATOM 606 O O . PHE A 1 74 ? 8.333 -8.056 -14.388 1.00 94.81 74 PHE A O 1
ATOM 613 N N . PHE A 1 75 ? 7.063 -6.738 -13.076 1.00 93.06 75 PHE A N 1
ATOM 614 C CA . PHE A 1 75 ? 6.550 -5.906 -14.169 1.00 93.06 75 PHE A CA 1
ATOM 615 C C . PHE A 1 75 ? 7.476 -4.746 -14.540 1.00 93.06 75 PHE A C 1
ATOM 617 O O . PHE A 1 75 ? 7.574 -4.408 -15.716 1.00 93.06 75 PHE A O 1
ATOM 624 N N . GLU A 1 76 ? 8.162 -4.146 -13.567 1.00 92.19 76 GLU A N 1
ATOM 625 C CA . GLU A 1 76 ? 8.910 -2.895 -13.773 1.00 92.19 76 GLU A CA 1
ATOM 626 C C . GLU A 1 76 ? 10.396 -2.983 -13.406 1.00 92.19 76 GLU A C 1
ATOM 628 O O . GLU A 1 76 ? 11.133 -1.998 -13.462 1.00 92.19 76 GLU A O 1
ATOM 633 N N . GLY A 1 77 ? 10.861 -4.194 -13.096 1.00 91.62 77 GLY A N 1
ATOM 634 C CA . GLY A 1 77 ? 12.268 -4.516 -12.920 1.00 91.62 77 GLY A CA 1
ATOM 635 C C . GLY A 1 77 ? 12.717 -4.598 -11.463 1.00 91.62 77 GLY A C 1
ATOM 636 O O . GLY A 1 77 ? 12.208 -3.937 -10.555 1.00 91.62 77 GLY A O 1
ATOM 637 N N . MET A 1 78 ? 13.761 -5.401 -11.245 1.00 93.06 78 MET A N 1
ATOM 638 C CA . MET A 1 78 ? 14.300 -5.712 -9.913 1.00 93.06 78 MET A CA 1
ATOM 639 C C . MET A 1 78 ? 14.831 -4.484 -9.156 1.00 93.06 78 MET A C 1
ATOM 641 O O . MET A 1 78 ? 14.971 -4.531 -7.935 1.00 93.06 78 MET A O 1
ATOM 645 N N . GLY A 1 79 ? 15.075 -3.366 -9.847 1.00 88.94 79 GLY A N 1
ATOM 646 C CA . GLY A 1 79 ? 15.451 -2.093 -9.229 1.00 88.94 79 GLY A CA 1
ATOM 647 C C . GLY A 1 79 ? 14.395 -1.528 -8.272 1.00 88.94 79 GLY A C 1
ATOM 648 O O . GLY A 1 79 ? 14.742 -0.729 -7.410 1.00 88.94 79 GLY A O 1
ATOM 649 N N . LEU A 1 80 ? 1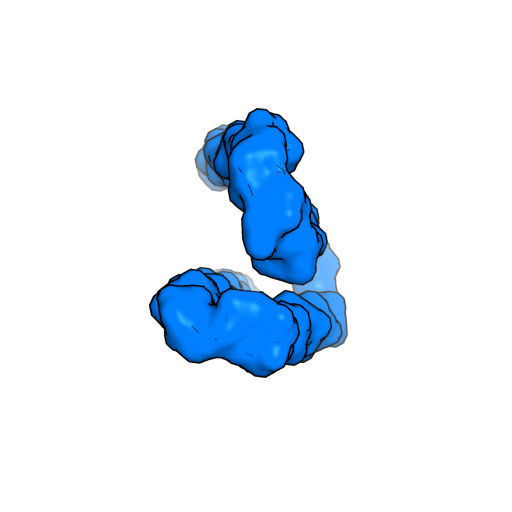3.136 -1.970 -8.360 1.00 89.06 80 LEU A N 1
ATOM 650 C CA . LEU A 1 80 ? 12.037 -1.534 -7.488 1.00 89.06 80 LEU A CA 1
ATOM 651 C C . LEU A 1 80 ? 11.748 -2.501 -6.326 1.00 89.06 80 LEU A C 1
ATOM 653 O O . LEU A 1 80 ? 10.766 -2.346 -5.594 1.00 89.06 80 LEU A O 1
ATOM 657 N N . LEU A 1 81 ? 12.614 -3.496 -6.107 1.00 90.69 81 LEU A N 1
ATOM 658 C CA . LEU A 1 81 ? 12.470 -4.460 -5.012 1.00 90.69 81 LEU A CA 1
ATOM 659 C C . LEU A 1 81 ? 12.461 -3.762 -3.638 1.00 90.69 81 LEU A C 1
ATOM 661 O O . LEU A 1 81 ? 11.722 -4.165 -2.743 1.00 90.69 81 LEU A O 1
ATOM 665 N N . TRP A 1 82 ? 13.196 -2.657 -3.482 1.00 87.25 82 TRP A N 1
ATOM 666 C CA . TRP A 1 82 ? 13.165 -1.848 -2.258 1.00 87.25 82 TRP A CA 1
ATOM 667 C C . TRP A 1 82 ? 11.796 -1.201 -2.002 1.00 87.25 82 TRP A C 1
ATOM 669 O O . TRP A 1 82 ? 11.351 -1.180 -0.856 1.00 87.25 82 TRP A O 1
ATOM 679 N N . VAL A 1 83 ? 11.090 -0.747 -3.048 1.00 87.31 83 VAL A N 1
ATOM 680 C CA . VAL A 1 83 ? 9.726 -0.201 -2.924 1.00 87.31 83 VAL A CA 1
ATOM 681 C C . VAL A 1 83 ? 8.781 -1.291 -2.436 1.00 87.31 83 VAL A C 1
ATOM 683 O O . VAL A 1 83 ? 7.995 -1.082 -1.515 1.00 87.31 83 VAL A O 1
ATOM 686 N N . THR A 1 84 ? 8.921 -2.490 -2.998 1.00 91.94 84 THR A N 1
ATOM 687 C CA . THR A 1 84 ? 8.145 -3.667 -2.593 1.00 91.94 84 THR A CA 1
ATOM 688 C C . THR A 1 84 ? 8.374 -4.006 -1.124 1.00 91.94 84 THR A C 1
ATOM 690 O O . THR A 1 84 ? 7.414 -4.183 -0.375 1.00 91.94 84 THR A O 1
ATOM 693 N N . MET A 1 85 ? 9.636 -4.037 -0.682 1.00 91.62 85 MET A N 1
ATOM 694 C CA . MET A 1 85 ? 9.981 -4.277 0.722 1.00 91.62 85 MET A CA 1
ATOM 695 C C . MET A 1 85 ? 9.384 -3.210 1.645 1.00 91.62 85 MET A C 1
ATOM 697 O O . MET A 1 85 ? 8.831 -3.554 2.689 1.00 91.62 85 MET A O 1
ATOM 701 N N . LEU A 1 86 ? 9.430 -1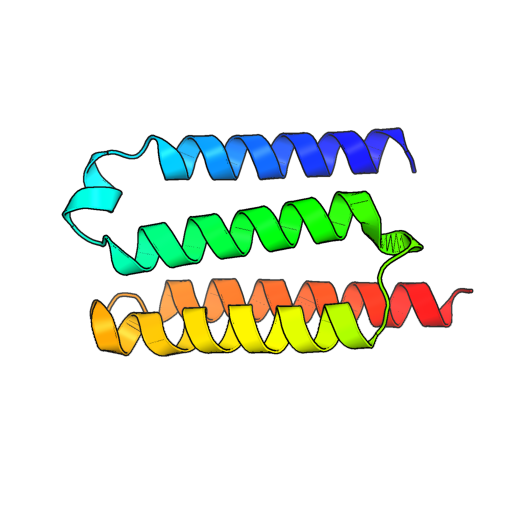.934 1.248 1.00 89.25 86 LEU A N 1
ATOM 702 C CA . LEU A 1 86 ? 8.833 -0.838 2.010 1.00 89.25 86 LEU A CA 1
ATOM 703 C C . LEU A 1 86 ? 7.311 -1.003 2.147 1.00 89.25 86 LEU A C 1
ATOM 705 O O . LEU A 1 86 ? 6.776 -0.904 3.251 1.00 89.25 86 LEU A O 1
ATOM 709 N N . MET A 1 87 ? 6.611 -1.303 1.052 1.00 89.94 87 MET A N 1
ATOM 710 C CA . MET A 1 87 ? 5.159 -1.515 1.065 1.00 89.94 87 MET A CA 1
ATOM 711 C C . MET A 1 87 ? 4.758 -2.707 1.943 1.00 89.94 87 MET A C 1
ATOM 713 O O . MET A 1 87 ? 3.824 -2.605 2.741 1.00 89.94 87 MET A O 1
ATOM 717 N N . LEU A 1 88 ? 5.488 -3.823 1.857 1.00 92.62 88 LEU A N 1
ATOM 718 C CA . LEU A 1 88 ? 5.255 -5.003 2.695 1.00 92.62 88 LEU A CA 1
ATOM 719 C C . LEU A 1 88 ? 5.549 -4.733 4.179 1.00 92.62 88 LEU A C 1
ATOM 721 O O . LEU A 1 88 ? 4.818 -5.217 5.048 1.00 92.62 88 LEU A O 1
ATOM 725 N N . ALA A 1 89 ? 6.571 -3.928 4.487 1.00 90.44 89 ALA A N 1
ATOM 726 C CA . ALA A 1 89 ? 6.857 -3.497 5.853 1.00 90.44 89 ALA A CA 1
ATOM 727 C C . ALA A 1 89 ? 5.698 -2.665 6.425 1.00 90.44 89 ALA A C 1
ATOM 729 O O . ALA A 1 89 ? 5.235 -2.937 7.533 1.00 90.44 89 ALA A O 1
ATOM 730 N N . ILE A 1 90 ? 5.160 -1.719 5.647 1.00 89.56 90 ILE A N 1
ATOM 731 C CA . ILE A 1 90 ? 3.991 -0.922 6.045 1.00 89.56 90 ILE A CA 1
ATOM 732 C C . ILE A 1 90 ? 2.772 -1.826 6.291 1.00 89.56 90 ILE A C 1
ATOM 734 O O . ILE A 1 90 ? 2.119 -1.693 7.326 1.00 89.56 90 ILE A O 1
ATOM 738 N N . LEU A 1 91 ? 2.485 -2.793 5.409 1.00 91.19 91 LEU A N 1
ATOM 739 C CA . LEU A 1 91 ? 1.389 -3.755 5.622 1.00 91.19 91 LEU A CA 1
ATOM 740 C C . LEU A 1 91 ? 1.562 -4.567 6.905 1.00 91.19 91 LEU A C 1
ATOM 742 O O . LEU A 1 91 ? 0.593 -4.802 7.629 1.00 91.19 91 LEU A O 1
ATOM 746 N N . SER A 1 92 ? 2.793 -4.977 7.200 1.00 90.56 92 SER A N 1
ATOM 747 C CA . SER A 1 92 ? 3.119 -5.734 8.410 1.00 90.56 92 SER A CA 1
ATOM 748 C C . SER A 1 92 ? 2.894 -4.895 9.671 1.00 90.56 92 SER A C 1
ATOM 750 O O . SER A 1 92 ? 2.327 -5.386 10.649 1.00 90.56 92 SER A O 1
ATOM 752 N N . LEU A 1 93 ? 3.254 -3.606 9.635 1.00 88.94 93 LEU A N 1
ATOM 753 C CA . LEU A 1 93 ? 2.991 -2.662 10.724 1.00 88.94 93 LEU A CA 1
ATOM 754 C C . LEU A 1 93 ? 1.492 -2.436 10.945 1.00 88.94 93 LEU A C 1
ATOM 756 O O . LEU A 1 93 ? 1.050 -2.427 12.091 1.00 88.94 93 LEU A O 1
ATOM 760 N N . ILE A 1 94 ? 0.696 -2.316 9.876 1.00 88.31 94 ILE A N 1
ATOM 761 C CA . ILE A 1 94 ? -0.771 -2.216 9.977 1.00 88.31 94 ILE A CA 1
ATOM 762 C C . ILE A 1 94 ? -1.342 -3.457 10.667 1.00 88.31 94 ILE A C 1
ATOM 764 O O . ILE A 1 94 ? -2.165 -3.345 11.577 1.00 88.31 94 ILE A O 1
ATOM 768 N N . LEU A 1 95 ? -0.896 -4.647 10.257 1.00 87.38 95 LEU A N 1
ATOM 769 C CA . LEU A 1 95 ? -1.369 -5.906 10.823 1.00 87.38 95 LEU A CA 1
ATOM 770 C C . LEU A 1 95 ? -1.019 -6.015 12.317 1.00 87.38 95 LEU A C 1
ATOM 772 O O . LEU A 1 95 ? -1.874 -6.385 13.124 1.00 87.38 95 LEU A O 1
ATOM 776 N N . CYS A 1 96 ? 0.197 -5.607 12.691 1.00 86.12 96 CYS A N 1
ATOM 777 C CA . CYS A 1 96 ? 0.642 -5.507 14.080 1.00 86.12 96 CYS A CA 1
ATOM 778 C C . CYS A 1 96 ? -0.205 -4.508 14.887 1.00 86.12 96 CYS A C 1
ATOM 780 O O . CYS A 1 96 ? -0.706 -4.845 15.960 1.00 86.12 96 CYS A O 1
ATOM 782 N N . ALA A 1 97 ? -0.449 -3.310 14.349 1.00 83.75 97 ALA A N 1
ATOM 783 C CA . ALA A 1 97 ? -1.262 -2.288 15.002 1.00 83.75 97 ALA A CA 1
ATOM 784 C C . ALA A 1 97 ? -2.684 -2.791 15.293 1.00 83.75 97 ALA A C 1
ATOM 786 O O . ALA A 1 97 ? -3.199 -2.594 16.393 1.00 83.75 97 ALA A O 1
ATOM 787 N N . VAL A 1 98 ? -3.312 -3.498 14.347 1.00 84.31 98 VAL A N 1
ATOM 788 C CA . VAL A 1 98 ? -4.638 -4.096 14.569 1.00 84.31 98 VAL A CA 1
ATOM 789 C C . VAL A 1 98 ? -4.609 -5.191 15.621 1.00 84.31 98 VAL A C 1
ATOM 791 O O . VAL A 1 98 ? -5.544 -5.279 16.418 1.00 84.31 98 VAL A O 1
ATOM 794 N N . TYR A 1 99 ? -3.573 -6.028 15.626 1.00 83.50 99 TYR A N 1
ATOM 795 C CA . TYR A 1 99 ? -3.428 -7.069 16.635 1.00 83.50 99 TYR A CA 1
ATOM 796 C C . TYR A 1 99 ? -3.356 -6.463 18.042 1.00 83.50 99 TYR A C 1
ATOM 798 O O . TYR A 1 99 ? -4.128 -6.856 18.915 1.00 83.50 99 TYR A O 1
ATOM 806 N N . LEU A 1 100 ? -2.525 -5.431 18.227 1.00 82.75 100 LEU A N 1
ATOM 807 C CA . LEU A 1 100 ? -2.395 -4.714 19.496 1.00 82.75 100 LEU A CA 1
ATOM 808 C C . LEU A 1 100 ? -3.715 -4.059 19.926 1.00 82.75 100 LEU A C 1
ATOM 810 O O . LEU A 1 100 ? -4.146 -4.248 21.061 1.00 82.75 100 LEU A O 1
ATOM 814 N N . LEU A 1 101 ? -4.397 -3.362 19.011 1.00 79.50 101 LEU A N 1
ATOM 815 C CA . LEU A 1 101 ? -5.675 -2.687 19.282 1.00 79.50 101 LEU A CA 1
ATOM 816 C C . LEU A 1 101 ? -6.816 -3.646 19.642 1.00 79.50 101 LEU A C 1
ATOM 818 O O . LEU A 1 101 ? -7.726 -3.270 20.378 1.00 79.50 101 LEU A O 1
ATOM 822 N N . LYS A 1 102 ? -6.803 -4.870 19.104 1.00 71.81 102 LYS A N 1
ATOM 823 C CA . LYS A 1 102 ? -7.799 -5.903 19.430 1.00 71.81 102 LYS A CA 1
ATOM 824 C C . LYS A 1 102 ? -7.461 -6.695 20.689 1.00 71.81 102 LYS A C 1
ATOM 826 O O . LYS A 1 102 ? -8.334 -7.394 21.175 1.00 71.81 102 LYS A O 1
ATOM 831 N N . GLN A 1 103 ? -6.230 -6.616 21.185 1.00 61.53 103 GLN A N 1
ATOM 832 C CA . GLN A 1 103 ? -5.832 -7.225 22.454 1.00 61.53 103 GLN A CA 1
ATOM 833 C C . GLN A 1 103 ? -6.101 -6.296 23.651 1.00 61.53 103 GLN A C 1
ATOM 835 O O . GLN A 1 103 ? -6.187 -6.767 24.779 1.00 61.53 103 GLN A O 1
ATOM 840 N N . THR A 1 104 ? -6.217 -4.984 23.415 1.00 56.69 104 THR A N 1
ATOM 841 C CA . THR A 1 104 ? -6.480 -3.973 24.459 1.00 56.69 104 THR A CA 1
ATOM 842 C C . THR A 1 104 ? -7.963 -3.652 24.681 1.00 56.69 104 THR A C 1
ATOM 844 O O . THR A 1 104 ? -8.267 -2.907 25.610 1.00 56.69 104 THR A O 1
ATOM 847 N N . ASN A 1 105 ? -8.868 -4.198 23.862 1.00 48.09 105 ASN A N 1
ATOM 848 C CA . ASN A 1 105 ? -10.327 -4.149 24.048 1.00 48.09 105 ASN A CA 1
ATOM 849 C C . ASN A 1 105 ? -10.849 -5.540 24.398 1.00 48.09 105 ASN A C 1
ATOM 851 O O . ASN A 1 105 ? -11.828 -5.610 25.169 1.00 48.09 105 ASN A O 1
#

Sequence (105 aa):
MEKEKWIMVAITMGLVLYLAFSFELSHQYPYLMTVLIIFSFSLISFFAFMREISRSWLLKGFIVNGVLAMLLPFFEGMGLLWVTMLMLAILSLILCAVYLLKQTN

pLDDT: mean 82.66, std 10.45, range [48.09, 96.56]

Organism: NCBI:txid2045207

Radius of gyration: 14.54 Å; chains: 1; bounding box: 31×25×42 Å

Foldseek 3Di:
DVVVLVVVLVVLVVVLVVLVPPVVCCVLQVLVSVLSNLLSVLVSCC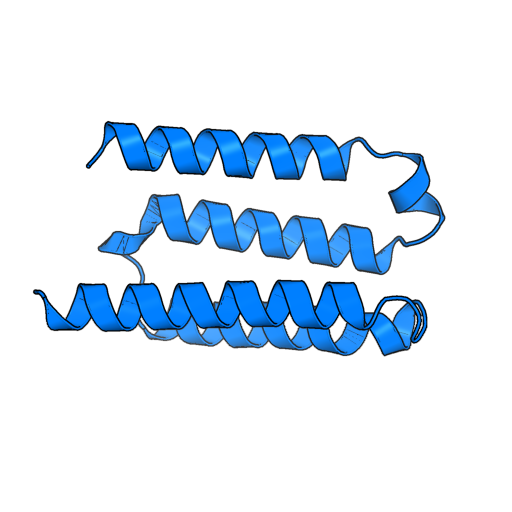SVCVVPDDPVNLVVSLVVSLVSLVCRCVVNNPVCVVVSVVSNVVSVVSVVVSVVVVVVD